Protein AF-A0A8T2JQ18-F1 (afdb_monomer)

Organism: NCBI:txid247094

Mean predicted aligned error: 12.42 Å

Sequence (116 aa):
MTTLSKGNSKALKVKREPGENGTSLTDEELVTMSVRELNQHLRGLSKEEIIQLKQRRRTLKNRGYAASCRVKRVTQKEELEKQKAELQQEVEKLASENASIRLELDSLRSKLWPIH

Structure (mmCIF, N/CA/C/O backbone):
data_AF-A0A8T2JQ18-F1
#
_entry.id   AF-A0A8T2JQ18-F1
#
loop_
_atom_site.group_PDB
_atom_site.id
_atom_site.type_symbol
_atom_site.label_atom_id
_atom_site.label_alt_id
_atom_site.label_comp_id
_atom_site.label_asym_id
_atom_s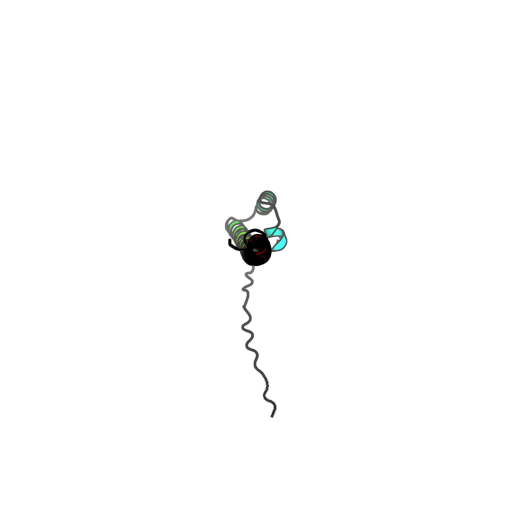ite.label_entity_id
_atom_site.label_seq_id
_atom_site.pdbx_PDB_ins_code
_atom_site.Cartn_x
_atom_site.Cartn_y
_atom_site.Cartn_z
_atom_site.occupancy
_atom_site.B_iso_or_equiv
_atom_site.auth_seq_id
_atom_site.auth_comp_id
_atom_site.auth_asym_id
_atom_site.auth_atom_id
_atom_site.pdbx_PDB_model_num
ATOM 1 N N . MET A 1 1 ? 7.881 -49.582 15.081 1.00 40.81 1 MET A N 1
ATOM 2 C CA . MET A 1 1 ? 7.750 -49.078 16.463 1.00 40.81 1 MET A CA 1
ATOM 3 C C . MET A 1 1 ? 7.057 -47.731 16.414 1.00 40.81 1 MET A C 1
ATOM 5 O O . MET A 1 1 ? 7.576 -46.801 15.817 1.00 40.81 1 MET A O 1
ATOM 9 N N . THR A 1 2 ? 5.852 -47.674 16.961 1.00 42.19 2 THR A N 1
ATOM 10 C CA . THR A 1 2 ? 5.057 -46.469 17.214 1.00 42.19 2 THR A CA 1
ATOM 11 C C . THR A 1 2 ? 5.593 -45.726 18.435 1.00 42.19 2 THR A C 1
ATOM 13 O O . THR A 1 2 ? 5.726 -46.341 19.491 1.00 42.19 2 THR A O 1
ATOM 16 N N . THR A 1 3 ? 5.800 -44.411 18.341 1.00 45.88 3 THR A N 1
ATOM 17 C CA . THR A 1 3 ? 5.835 -43.528 19.518 1.00 45.88 3 THR A CA 1
ATOM 18 C C . THR A 1 3 ? 4.987 -42.279 19.273 1.00 45.88 3 THR A C 1
ATOM 20 O O . THR A 1 3 ? 5.110 -41.583 18.269 1.00 45.88 3 THR A O 1
ATOM 23 N N . LEU A 1 4 ? 4.052 -42.071 20.199 1.00 41.19 4 LEU A N 1
ATOM 24 C CA . LEU A 1 4 ? 3.052 -41.010 20.256 1.00 41.19 4 LEU A CA 1
ATOM 25 C C . LEU A 1 4 ? 3.599 -39.725 20.912 1.00 41.19 4 LEU A C 1
ATOM 27 O O . LEU A 1 4 ? 4.344 -39.792 21.881 1.00 41.19 4 LEU A O 1
ATOM 31 N N . SER A 1 5 ? 3.047 -38.593 20.457 1.00 39.47 5 SER A N 1
ATOM 32 C CA . SER A 1 5 ? 2.480 -37.470 21.236 1.00 39.47 5 SER A CA 1
ATOM 33 C C . SER A 1 5 ? 3.318 -36.745 22.306 1.00 39.47 5 SER A C 1
ATOM 35 O O . SER A 1 5 ? 3.566 -37.266 23.390 1.00 39.47 5 SER A O 1
ATOM 37 N N . LYS A 1 6 ? 3.505 -35.430 22.103 1.00 37.56 6 LYS A N 1
ATOM 38 C CA . LYS A 1 6 ? 2.851 -34.415 22.957 1.00 37.56 6 LYS A CA 1
ATOM 39 C C . LYS A 1 6 ? 2.911 -33.027 22.318 1.00 37.56 6 LYS A C 1
ATOM 41 O O . LYS A 1 6 ? 3.962 -32.399 22.239 1.00 37.56 6 LYS A O 1
ATOM 46 N N . GLY A 1 7 ? 1.749 -32.555 21.868 1.00 40.09 7 GLY A N 1
ATOM 47 C CA . GLY A 1 7 ? 1.538 -31.161 21.501 1.00 40.09 7 GLY A CA 1
ATOM 48 C C . GLY A 1 7 ? 1.683 -30.269 22.729 1.00 40.09 7 GLY A C 1
ATOM 49 O O . GLY A 1 7 ? 1.075 -30.530 23.765 1.00 40.09 7 GLY A O 1
ATOM 50 N N . ASN A 1 8 ? 2.482 -29.213 22.607 1.00 39.19 8 ASN A N 1
ATOM 51 C CA . ASN A 1 8 ? 2.593 -28.183 23.630 1.00 39.19 8 ASN A CA 1
ATOM 52 C C . ASN A 1 8 ? 1.879 -26.923 23.135 1.00 39.19 8 ASN A C 1
ATOM 54 O O . ASN A 1 8 ? 2.488 -25.929 22.741 1.00 39.19 8 ASN A O 1
ATOM 58 N N . SER A 1 9 ? 0.551 -26.998 23.125 1.00 43.00 9 SER A N 1
ATOM 59 C CA . SER A 1 9 ? -0.337 -25.864 22.902 1.00 43.00 9 SER A CA 1
ATOM 60 C C . SER A 1 9 ? -0.224 -24.935 24.110 1.00 43.00 9 SER A C 1
ATOM 62 O O . SER A 1 9 ? -0.983 -25.055 25.070 1.00 43.00 9 SER A O 1
ATOM 64 N N . LYS A 1 10 ? 0.741 -24.006 24.099 1.00 45.41 10 LYS A N 1
ATOM 65 C CA . LYS A 1 10 ? 0.708 -22.849 25.002 1.00 45.41 10 LYS A CA 1
ATOM 66 C C . LYS A 1 10 ? -0.502 -22.001 24.612 1.00 45.41 10 LYS A C 1
ATOM 68 O O . LYS A 1 10 ? -0.405 -21.081 23.806 1.00 45.41 10 LYS A O 1
ATOM 73 N N . ALA A 1 11 ? -1.656 -22.371 25.160 1.00 46.41 11 ALA A N 1
ATOM 74 C CA . ALA A 1 11 ? -2.877 -21.600 25.108 1.00 46.41 11 ALA A CA 1
ATOM 75 C C . ALA A 1 11 ? -2.577 -20.226 25.714 1.00 46.41 11 ALA A C 1
ATOM 77 O O . ALA A 1 11 ? -2.362 -20.091 26.920 1.00 46.41 11 ALA A O 1
ATOM 78 N N . LEU A 1 12 ? -2.511 -19.212 24.852 1.00 45.62 12 LEU A N 1
ATOM 79 C CA . LEU A 1 12 ? -2.553 -17.814 25.250 1.00 45.62 12 LEU A CA 1
ATOM 80 C C . LEU A 1 12 ? -3.853 -17.615 26.025 1.00 45.62 12 LEU A C 1
ATOM 82 O O . LEU A 1 12 ? -4.937 -17.527 25.452 1.00 45.62 12 LEU A O 1
ATOM 86 N N . LYS A 1 13 ? -3.738 -17.613 27.353 1.00 42.22 13 LYS A N 1
ATOM 87 C CA . LYS A 1 13 ? -4.838 -17.342 28.266 1.00 42.22 13 LYS A CA 1
ATOM 88 C C . LYS A 1 13 ? -5.187 -15.865 28.122 1.00 42.22 13 LYS A C 1
ATOM 90 O O . LYS A 1 13 ? -4.611 -15.008 28.784 1.00 42.22 13 LYS A O 1
ATOM 95 N N . VAL A 1 14 ? -6.097 -15.572 27.196 1.00 48.59 14 VAL A N 1
ATOM 96 C CA . VAL A 1 14 ? -6.754 -14.271 27.098 1.00 48.59 14 VAL A CA 1
ATOM 97 C C . VAL A 1 14 ? -7.524 -14.090 28.402 1.00 48.59 14 VAL A C 1
ATOM 99 O O . VAL A 1 14 ? -8.548 -14.735 28.623 1.00 48.59 14 VAL A O 1
ATOM 102 N N . LYS A 1 15 ? -6.985 -13.259 29.298 1.00 45.88 15 LYS A N 1
ATOM 103 C CA . LYS A 1 15 ? -7.713 -12.734 30.453 1.00 45.88 15 LYS A CA 1
ATOM 104 C C . LYS A 1 15 ? -8.995 -12.079 29.935 1.00 45.88 15 LYS A C 1
ATOM 106 O O . LYS A 1 15 ? -8.932 -11.042 29.280 1.00 45.88 15 LYS A O 1
ATOM 111 N N . ARG A 1 16 ? -10.142 -12.704 30.194 1.00 53.31 16 ARG A N 1
ATOM 112 C CA . ARG A 1 16 ? -11.438 -12.025 30.161 1.00 53.31 16 ARG A CA 1
ATOM 113 C C . ARG A 1 16 ? -11.628 -11.398 31.535 1.00 53.31 16 ARG A C 1
ATOM 115 O O . ARG A 1 16 ? -11.736 -12.121 32.520 1.00 53.31 16 ARG A O 1
ATOM 122 N N . GLU A 1 17 ? -11.575 -10.075 31.578 1.00 43.41 17 GL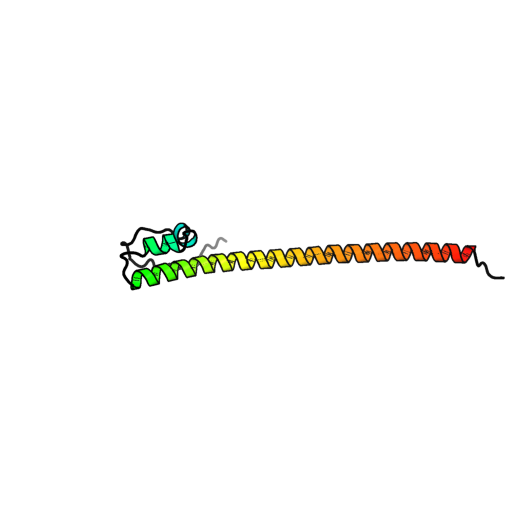U A N 1
ATOM 123 C CA . GLU A 1 17 ? -11.909 -9.284 32.762 1.00 43.41 17 GLU A CA 1
ATOM 124 C C . GLU A 1 17 ? -13.443 -9.086 32.812 1.00 43.41 17 GLU A C 1
ATOM 126 O O . GLU A 1 17 ? -14.063 -8.953 31.749 1.00 43.41 17 GLU A O 1
ATOM 131 N N . PRO A 1 18 ? -14.067 -9.112 34.005 1.00 50.00 18 PRO A N 1
ATOM 132 C CA . PRO A 1 18 ? -15.511 -9.003 34.173 1.00 50.00 18 PRO A CA 1
ATOM 133 C C . PRO A 1 18 ? -15.937 -7.529 34.146 1.00 50.00 18 PRO A C 1
ATOM 135 O O . PRO A 1 18 ? -15.406 -6.703 34.884 1.00 50.00 18 PRO A O 1
ATOM 138 N N . GLY A 1 19 ? -16.894 -7.203 33.282 1.00 44.28 19 GLY A N 1
ATOM 139 C CA . GLY A 1 19 ? -17.383 -5.840 33.070 1.00 44.28 19 GLY A CA 1
ATOM 140 C C . GLY A 1 19 ? -18.629 -5.835 32.192 1.00 44.28 19 GLY A C 1
ATOM 141 O O . GLY A 1 19 ? -18.661 -5.199 31.144 1.00 44.28 19 GLY A O 1
ATOM 142 N N . GLU A 1 20 ? -19.633 -6.620 32.578 1.00 46.19 20 GLU A N 1
ATOM 143 C CA . GLU A 1 20 ? -20.994 -6.499 32.057 1.00 46.19 20 GLU A CA 1
ATOM 144 C C . GLU A 1 20 ? -21.629 -5.270 32.709 1.00 46.19 20 GLU A C 1
ATOM 146 O O . GLU A 1 20 ? -22.100 -5.371 33.832 1.00 46.19 20 GLU A O 1
ATOM 151 N N . ASN A 1 21 ? -21.542 -4.102 32.064 1.00 45.84 21 ASN A N 1
ATOM 152 C CA . ASN A 1 21 ? -22.521 -3.005 32.133 1.00 45.84 21 ASN A CA 1
ATOM 153 C C . ASN A 1 21 ? -22.032 -1.838 31.266 1.00 45.84 21 ASN A C 1
ATOM 155 O O . ASN A 1 21 ? -21.310 -0.957 31.706 1.00 45.84 21 ASN A O 1
ATOM 159 N N . GLY A 1 22 ? -22.422 -1.863 29.994 1.00 46.41 22 GLY A N 1
ATOM 160 C CA . GLY A 1 22 ? -22.105 -0.830 29.015 1.00 46.41 22 GLY A CA 1
ATOM 161 C C . GLY A 1 22 ? -22.181 -1.434 27.626 1.00 46.41 22 GLY A C 1
ATOM 162 O O . GLY A 1 22 ? -21.142 -1.760 27.072 1.00 46.41 22 GLY A O 1
ATOM 163 N N . THR A 1 23 ? -23.410 -1.687 27.149 1.00 51.22 23 THR A N 1
ATOM 164 C CA . THR A 1 23 ? -23.789 -2.153 25.793 1.00 51.22 23 THR A CA 1
ATOM 165 C C . THR A 1 23 ? -22.680 -2.884 25.039 1.00 51.22 23 THR A C 1
ATOM 167 O O . THR A 1 23 ? -21.779 -2.226 24.531 1.00 51.22 23 THR A O 1
ATOM 170 N N . SER A 1 24 ? -22.778 -4.212 24.947 1.00 68.06 24 SER A N 1
ATOM 171 C CA . SER A 1 24 ? -21.862 -5.182 24.323 1.00 68.06 24 SER A CA 1
ATOM 172 C C . SER A 1 24 ? -21.338 -4.795 22.926 1.00 68.06 24 SER A C 1
ATOM 174 O O . SER A 1 24 ? -21.649 -5.441 21.933 1.00 68.06 24 SER A O 1
ATOM 176 N N . LEU A 1 25 ? -20.530 -3.742 22.837 1.00 82.25 25 LEU A N 1
ATOM 177 C CA . LEU A 1 25 ? -19.975 -3.218 21.600 1.00 82.25 25 LEU A CA 1
ATOM 178 C C . LEU A 1 25 ? -18.942 -4.207 21.083 1.00 82.25 25 LEU A C 1
ATOM 180 O O . LEU A 1 25 ? -17.934 -4.509 21.750 1.00 82.25 25 LEU A O 1
ATOM 184 N N . THR A 1 26 ? -19.199 -4.716 19.885 1.00 91.88 26 THR A N 1
ATOM 185 C CA . THR A 1 26 ? -18.268 -5.607 19.208 1.00 91.88 26 THR A CA 1
ATOM 186 C C . THR A 1 26 ? -17.017 -4.837 18.784 1.00 91.88 26 THR A C 1
ATOM 188 O O . THR A 1 26 ? -17.017 -3.612 18.632 1.00 91.88 26 THR A O 1
ATOM 191 N N . ASP A 1 27 ? -15.906 -5.557 18.610 1.00 93.12 27 ASP A N 1
ATOM 192 C CA . ASP A 1 27 ? -14.663 -4.950 18.117 1.00 93.12 27 ASP A CA 1
ATOM 193 C C . ASP A 1 27 ? -14.860 -4.304 16.733 1.00 93.12 27 ASP A C 1
ATOM 195 O O . ASP A 1 27 ? -14.251 -3.273 16.440 1.00 93.12 27 ASP A O 1
ATOM 199 N N . GLU A 1 28 ? -15.719 -4.890 15.898 1.00 92.31 28 GLU A N 1
ATOM 200 C CA . GLU A 1 28 ? -16.003 -4.416 14.545 1.00 92.31 28 GLU A CA 1
ATOM 201 C C . GLU A 1 28 ? -16.789 -3.102 14.554 1.00 92.31 28 GLU A C 1
ATOM 203 O O . GLU A 1 28 ? -16.347 -2.119 13.951 1.00 92.31 28 GLU A O 1
ATOM 208 N N . GLU A 1 29 ? -17.877 -3.025 15.322 1.00 93.50 29 GLU A N 1
ATOM 209 C CA . GLU A 1 29 ? -18.645 -1.785 15.511 1.00 93.50 29 GLU A CA 1
ATOM 210 C C . GLU A 1 29 ? -17.767 -0.674 16.099 1.00 93.50 29 GLU A C 1
ATOM 212 O O . GLU A 1 29 ? -17.789 0.469 15.642 1.00 93.50 29 GLU A O 1
ATOM 217 N N . LEU A 1 30 ? -16.921 -1.006 17.081 1.00 94.62 30 LEU A N 1
ATOM 218 C CA . LEU A 1 30 ? -16.055 -0.037 17.751 1.00 94.62 30 LEU A CA 1
ATOM 219 C C . LEU A 1 30 ? -15.003 0.581 16.815 1.00 94.62 30 LEU A C 1
ATOM 221 O O . LEU A 1 30 ? -14.630 1.753 16.962 1.00 94.62 30 LEU A O 1
ATOM 225 N N . VAL A 1 31 ? -14.487 -0.184 15.853 1.00 95.12 31 VAL A N 1
ATOM 226 C CA . VAL A 1 31 ? -13.520 0.329 14.872 1.00 95.12 31 VAL A CA 1
ATOM 227 C C . VAL A 1 31 ? -14.212 1.191 13.822 1.00 95.12 31 VAL A C 1
ATOM 229 O O . VAL A 1 31 ? -13.690 2.276 13.515 1.00 95.12 31 VAL A O 1
ATOM 232 N N . THR A 1 32 ? -15.360 0.727 13.326 1.00 94.81 32 THR A N 1
ATOM 233 C CA . THR A 1 32 ? -16.091 1.284 12.177 1.00 94.81 32 THR A CA 1
ATOM 234 C C . THR A 1 32 ? -16.886 2.542 12.508 1.00 94.81 32 THR A C 1
ATOM 236 O O . THR A 1 32 ? -16.897 3.460 11.690 1.00 94.81 32 THR A O 1
ATOM 239 N N . MET A 1 33 ? -17.457 2.647 13.712 1.00 94.75 33 MET A N 1
ATOM 240 C CA . MET A 1 33 ? -18.248 3.813 14.121 1.00 94.75 33 MET A CA 1
ATOM 241 C C . MET A 1 33 ? -17.478 5.127 13.952 1.00 94.75 33 MET A C 1
ATOM 243 O O . MET A 1 33 ? -16.275 5.218 14.190 1.00 94.75 33 MET A O 1
ATOM 247 N N . SER A 1 34 ? -18.149 6.209 13.610 1.00 95.81 34 SER A N 1
ATOM 248 C CA . SER A 1 34 ? -17.555 7.542 13.585 1.00 95.81 34 SER A CA 1
ATOM 249 C C . SER A 1 34 ? -17.124 8.009 14.988 1.00 95.81 34 SER A C 1
ATOM 251 O O . SER A 1 34 ? -17.399 7.386 16.018 1.00 95.81 34 SER A O 1
ATOM 253 N N . VAL A 1 35 ? -16.399 9.129 15.057 1.00 94.94 35 VAL A N 1
ATOM 254 C CA . VAL A 1 35 ? -16.085 9.771 16.349 1.00 94.94 35 VAL A CA 1
ATOM 255 C C . VAL A 1 35 ? -17.361 10.306 17.008 1.00 94.94 35 VAL A C 1
ATOM 257 O O . VAL A 1 35 ? -17.485 10.258 18.228 1.00 94.94 35 VAL A O 1
ATOM 260 N N . ARG A 1 36 ? -18.324 10.779 16.206 1.00 96.38 36 ARG A N 1
ATOM 261 C CA . ARG A 1 36 ? -19.602 11.307 16.693 1.00 96.38 36 ARG A CA 1
ATOM 262 C C . ARG A 1 36 ? -20.442 10.215 17.354 1.00 96.38 36 ARG A C 1
ATOM 264 O O . ARG A 1 36 ? -20.917 10.424 18.465 1.00 96.38 36 ARG A O 1
ATOM 271 N N . GLU A 1 37 ? -20.571 9.062 16.705 1.00 94.50 37 GLU A N 1
ATOM 272 C CA . GLU A 1 37 ? -21.288 7.901 17.249 1.00 94.50 37 GLU A CA 1
ATOM 273 C C . GLU A 1 37 ? -20.600 7.367 18.504 1.00 94.50 37 GLU A C 1
ATOM 275 O O . GLU A 1 37 ? -21.263 7.172 19.520 1.00 94.50 37 GLU A O 1
ATOM 280 N N . LEU A 1 38 ? -19.264 7.249 18.493 1.00 94.19 38 LEU A N 1
ATOM 281 C CA . LEU A 1 38 ? -18.518 6.884 19.699 1.00 94.19 38 LEU A CA 1
ATOM 282 C C . LEU A 1 38 ? -18.838 7.841 20.848 1.00 94.19 38 LEU A C 1
ATOM 284 O O . LEU A 1 38 ? -19.186 7.395 21.932 1.00 94.19 38 LEU A O 1
ATOM 288 N N . ASN A 1 39 ? -18.763 9.152 20.619 1.00 94.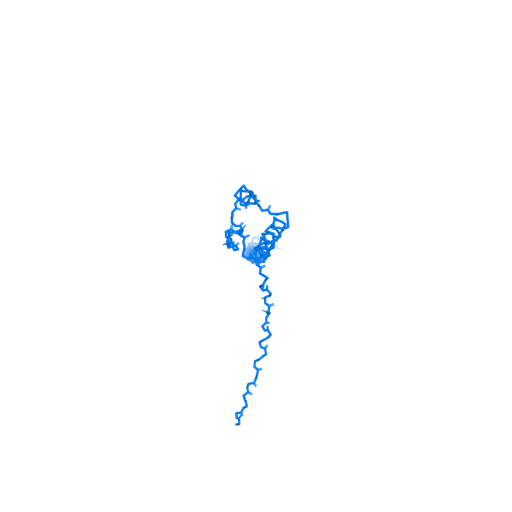44 39 ASN A N 1
ATOM 289 C CA . ASN A 1 39 ? -19.038 10.141 21.659 1.00 94.44 39 ASN A CA 1
ATOM 290 C C . ASN A 1 39 ? -20.478 10.073 22.185 1.00 94.44 39 ASN A C 1
ATOM 292 O O . ASN A 1 39 ? -20.696 10.392 23.350 1.00 94.44 39 ASN A O 1
ATOM 296 N N . GLN A 1 40 ? -21.443 9.647 21.366 1.00 93.69 40 GLN A N 1
ATOM 297 C CA . GLN A 1 40 ? -22.809 9.400 21.822 1.00 93.69 40 GLN A CA 1
ATOM 298 C C . GLN A 1 40 ? -22.876 8.187 22.761 1.00 93.69 40 GLN A C 1
ATOM 300 O O . GLN A 1 40 ? -23.492 8.293 23.818 1.00 93.69 40 GLN A O 1
ATOM 305 N N . HIS A 1 41 ? -22.192 7.089 22.425 1.00 90.44 41 HIS A N 1
ATOM 306 C CA . HIS A 1 41 ? -22.086 5.898 23.281 1.00 90.44 41 HIS A CA 1
ATOM 307 C C . HIS A 1 41 ? -21.307 6.139 24.581 1.00 90.44 41 HIS A C 1
ATOM 309 O O . HIS A 1 41 ? -21.524 5.441 25.562 1.00 90.44 41 HIS A O 1
ATOM 315 N N . LEU A 1 42 ? -20.408 7.127 24.607 1.00 92.94 42 LEU A N 1
ATOM 316 C CA . LEU A 1 42 ? -19.649 7.486 25.808 1.00 92.94 42 LEU A CA 1
ATOM 317 C C . LEU A 1 42 ? -20.470 8.289 26.835 1.00 92.94 42 LEU A C 1
ATOM 319 O O . LEU A 1 42 ? -20.002 8.487 27.956 1.00 92.94 42 LEU A O 1
ATOM 323 N N . ARG A 1 43 ? -21.657 8.801 26.476 1.00 93.62 43 ARG A N 1
ATOM 324 C CA . ARG A 1 43 ? -22.490 9.585 27.402 1.00 93.62 43 ARG A CA 1
ATOM 325 C C . ARG A 1 43 ? -23.011 8.693 28.528 1.00 93.62 43 ARG A C 1
ATOM 327 O O . ARG A 1 43 ? -23.582 7.643 28.267 1.00 93.62 43 ARG A O 1
ATOM 334 N N . GLY A 1 44 ? -22.865 9.150 29.770 1.00 90.00 44 GLY A N 1
ATOM 335 C CA . GLY A 1 44 ? -23.345 8.424 30.951 1.00 90.00 44 GLY A CA 1
ATOM 336 C C . GLY A 1 44 ? -22.398 7.337 31.465 1.00 90.00 44 GLY A C 1
ATOM 337 O O . GLY A 1 44 ? -22.682 6.767 32.512 1.00 90.00 44 GLY A O 1
ATOM 338 N N . LEU A 1 45 ? -21.272 7.088 30.784 1.00 92.75 45 LEU A N 1
ATOM 339 C CA . LEU A 1 45 ? -20.210 6.216 31.286 1.00 92.75 45 LEU A CA 1
ATOM 340 C C . LEU A 1 45 ? -19.297 6.955 32.272 1.00 92.75 45 LEU A C 1
ATOM 342 O O . LEU A 1 45 ? -19.100 8.172 32.181 1.00 92.75 45 LEU A O 1
ATOM 346 N N . SER A 1 46 ? -18.692 6.200 33.185 1.00 95.25 46 SER A N 1
ATOM 347 C CA . SER A 1 46 ? -17.639 6.692 34.071 1.00 95.25 46 SER A CA 1
ATOM 348 C C . SER A 1 46 ? -16.371 7.056 33.293 1.00 95.25 46 SER A C 1
ATOM 350 O O . SER A 1 46 ? -16.130 6.623 32.161 1.00 95.25 46 SER A O 1
ATOM 352 N N . LYS A 1 47 ? -15.509 7.863 33.916 1.00 95.25 47 LYS A N 1
ATOM 353 C CA . LYS A 1 47 ? -14.243 8.292 33.312 1.00 95.25 47 LYS A CA 1
ATOM 354 C C . LYS A 1 47 ? -13.356 7.094 32.960 1.00 95.25 47 LYS A C 1
ATOM 356 O O . LYS A 1 47 ? -12.740 7.076 31.894 1.00 95.25 47 LYS A O 1
ATOM 361 N N . GLU A 1 48 ? -13.312 6.100 33.836 1.00 94.75 48 GLU A N 1
ATOM 362 C CA . GLU A 1 48 ? -12.525 4.881 33.691 1.00 94.75 48 GLU A CA 1
ATOM 363 C C . GLU A 1 48 ? -13.015 4.046 32.500 1.00 94.75 48 GLU A C 1
ATOM 365 O O . GLU A 1 48 ? -12.205 3.652 31.657 1.00 94.75 48 GLU A O 1
ATOM 370 N N . GLU A 1 49 ? -14.329 3.857 32.356 1.00 91.62 49 GLU A N 1
ATOM 371 C CA . GLU A 1 49 ? -14.933 3.148 31.217 1.00 91.62 49 GLU A CA 1
ATOM 372 C C . GLU A 1 49 ? -14.660 3.865 29.890 1.00 91.62 49 GLU A C 1
ATOM 374 O O . GLU A 1 49 ? -14.293 3.234 28.895 1.00 91.62 49 GLU A O 1
ATOM 379 N N . ILE A 1 50 ? -14.753 5.200 29.874 1.00 94.00 50 ILE A N 1
ATOM 380 C CA . ILE A 1 50 ? -14.434 6.008 28.689 1.00 94.00 50 ILE A CA 1
ATOM 381 C C . ILE A 1 50 ? -12.976 5.795 28.260 1.00 94.00 50 ILE A C 1
ATOM 383 O O . ILE A 1 50 ? -12.693 5.641 27.065 1.00 94.00 50 ILE A O 1
ATOM 387 N N . ILE A 1 51 ? -12.038 5.797 29.213 1.00 95.62 51 ILE A N 1
ATOM 388 C CA . ILE A 1 51 ? -10.612 5.570 28.939 1.00 95.62 51 ILE A CA 1
ATOM 389 C C . ILE A 1 51 ? -10.401 4.161 28.380 1.00 95.62 51 ILE A C 1
ATOM 391 O O . ILE A 1 51 ? -9.737 4.009 27.350 1.00 95.62 51 ILE A O 1
ATOM 395 N N . GLN A 1 52 ? -10.998 3.142 29.004 1.00 94.00 52 GLN A N 1
ATOM 396 C CA . GLN A 1 52 ? -10.891 1.756 28.550 1.00 94.00 52 GLN A CA 1
ATOM 397 C C . GLN A 1 52 ? -11.443 1.574 27.131 1.00 94.00 52 GLN A C 1
ATOM 399 O O . GLN A 1 52 ? -10.772 0.972 26.287 1.00 94.00 52 GLN A O 1
ATOM 404 N N . LEU A 1 53 ? -12.610 2.148 26.817 1.00 93.94 53 LEU A N 1
ATOM 405 C CA . LEU A 1 53 ? -13.224 2.016 25.494 1.00 93.94 53 LEU A CA 1
ATOM 406 C C . LEU A 1 53 ? -12.400 2.723 24.408 1.00 93.94 53 LEU A C 1
ATOM 408 O O . LEU A 1 53 ? -12.164 2.163 23.332 1.00 93.94 53 LEU A O 1
ATOM 412 N N . LYS A 1 54 ? -11.877 3.922 24.698 1.00 95.38 54 LYS A N 1
ATOM 413 C CA . LYS A 1 54 ? -10.963 4.637 23.791 1.00 95.38 54 LYS A CA 1
ATOM 414 C C . LYS A 1 54 ? -9.662 3.865 23.572 1.00 95.38 54 LYS A C 1
ATOM 416 O O . LYS A 1 54 ? -9.197 3.773 22.432 1.00 95.38 54 LYS A O 1
ATOM 421 N N . GLN A 1 55 ? -9.098 3.274 24.624 1.00 96.56 55 GLN A N 1
ATOM 422 C CA . GLN A 1 55 ? -7.877 2.476 24.535 1.00 96.56 55 GLN A CA 1
ATOM 423 C C . GLN A 1 55 ? -8.094 1.187 23.730 1.00 96.56 55 GLN A C 1
ATOM 425 O O . GLN A 1 55 ? -7.276 0.856 22.862 1.00 96.56 55 GLN A O 1
ATOM 430 N N . ARG A 1 56 ? -9.216 0.488 23.951 1.00 95.38 56 ARG A N 1
ATOM 431 C CA . ARG A 1 56 ? -9.622 -0.680 23.151 1.00 95.38 56 ARG A CA 1
ATOM 432 C C . ARG A 1 56 ? -9.742 -0.291 21.681 1.00 95.38 56 ARG A C 1
ATOM 434 O O . ARG A 1 56 ? -9.087 -0.896 20.833 1.00 95.38 56 ARG A O 1
ATOM 441 N N . ARG A 1 57 ? -10.459 0.797 21.378 1.00 96.75 57 ARG A N 1
ATOM 442 C CA . ARG A 1 57 ? -10.600 1.313 20.010 1.00 96.75 57 ARG A CA 1
ATOM 443 C C . ARG A 1 57 ? -9.254 1.647 19.360 1.00 96.75 57 ARG A C 1
ATOM 445 O O . ARG A 1 57 ? -9.023 1.292 18.203 1.00 96.75 57 ARG A O 1
ATOM 452 N N . ARG A 1 58 ? -8.349 2.316 20.085 1.00 97.88 58 ARG A N 1
ATOM 453 C CA . ARG A 1 58 ? -7.000 2.653 19.597 1.00 97.88 58 ARG A CA 1
ATOM 454 C C . ARG A 1 58 ? -6.197 1.399 19.263 1.00 97.88 58 ARG A C 1
ATOM 456 O O . ARG A 1 58 ? -5.577 1.343 18.204 1.00 97.88 58 ARG A O 1
ATOM 463 N N . THR A 1 59 ? -6.241 0.400 20.137 1.00 97.56 59 THR A N 1
ATOM 464 C CA . THR A 1 59 ? -5.547 -0.882 19.953 1.00 97.56 59 THR A CA 1
ATOM 465 C C . THR A 1 59 ? -6.048 -1.608 18.706 1.00 97.56 59 THR A C 1
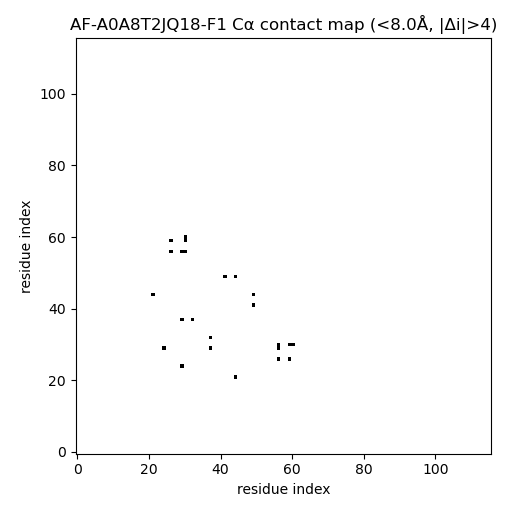ATOM 467 O O . THR A 1 59 ? -5.243 -2.068 17.895 1.00 97.56 59 THR A O 1
ATOM 470 N N . LEU A 1 60 ? -7.366 -1.647 18.501 1.00 96.81 60 LEU A N 1
ATOM 471 C CA . LEU A 1 60 ? -7.969 -2.275 17.326 1.00 96.81 60 LEU A CA 1
ATOM 472 C C . LEU A 1 60 ? -7.624 -1.534 16.026 1.00 96.81 60 LEU A C 1
ATOM 474 O O . LEU A 1 60 ? -7.212 -2.165 15.054 1.00 96.81 60 LEU A O 1
ATOM 478 N N . LYS A 1 61 ? -7.691 -0.195 16.011 1.00 97.44 61 LYS A N 1
ATOM 479 C CA . LYS A 1 61 ? -7.260 0.590 14.840 1.00 97.44 61 LYS A CA 1
ATOM 480 C C . LYS A 1 61 ? -5.782 0.381 14.520 1.00 97.44 61 LYS A C 1
ATOM 482 O O . LYS A 1 61 ? -5.438 0.169 13.363 1.00 97.44 61 LYS A O 1
ATOM 487 N N . ASN A 1 62 ? -4.916 0.366 15.533 1.00 97.44 62 ASN A N 1
ATOM 488 C CA . ASN A 1 62 ? -3.489 0.102 15.345 1.00 97.44 62 ASN A CA 1
ATOM 489 C C . ASN A 1 62 ? -3.222 -1.302 14.792 1.00 97.44 62 ASN A C 1
ATOM 491 O O . ASN A 1 62 ? -2.325 -1.466 13.966 1.00 97.44 62 ASN A O 1
ATOM 495 N N . ARG A 1 63 ? -4.017 -2.304 15.187 1.00 97.31 63 ARG A N 1
ATOM 496 C CA . ARG A 1 63 ? -3.973 -3.640 14.576 1.00 97.31 63 ARG A CA 1
ATOM 497 C C . ARG A 1 63 ? -4.286 -3.567 13.078 1.00 97.31 63 ARG A C 1
ATOM 499 O O . ARG A 1 63 ? -3.529 -4.123 12.285 1.00 97.31 63 ARG A O 1
ATOM 506 N N . GLY A 1 64 ? -5.338 -2.839 12.696 1.00 96.62 64 GLY A N 1
ATOM 507 C CA . GLY A 1 64 ? -5.679 -2.587 11.292 1.00 96.62 64 GLY A CA 1
ATOM 508 C C . GLY A 1 64 ? -4.548 -1.891 10.532 1.00 96.62 64 GLY A C 1
ATOM 509 O O . GLY A 1 64 ? -4.110 -2.378 9.493 1.00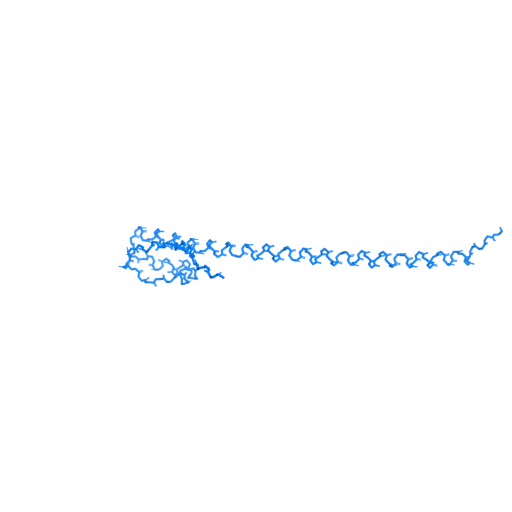 96.62 64 GLY A O 1
ATOM 510 N N . TYR A 1 65 ? -3.980 -0.824 11.098 1.00 97.94 65 TYR A N 1
ATOM 511 C CA . TYR A 1 65 ? -2.855 -0.110 10.488 1.00 97.94 65 TYR A CA 1
ATOM 512 C C . TYR A 1 65 ? -1.618 -0.992 10.301 1.00 97.94 65 TYR A C 1
ATOM 514 O O . TYR A 1 65 ? -0.951 -0.892 9.274 1.00 97.94 65 TYR A O 1
ATOM 522 N N . ALA A 1 66 ? -1.321 -1.893 11.241 1.00 98.19 66 ALA A N 1
ATOM 523 C CA . ALA A 1 66 ? -0.221 -2.841 11.092 1.00 98.19 66 ALA A CA 1
ATOM 524 C C . ALA A 1 66 ? -0.456 -3.826 9.934 1.00 98.19 66 ALA A C 1
ATOM 526 O O . ALA A 1 66 ? 0.489 -4.158 9.220 1.00 98.19 66 ALA A O 1
ATOM 527 N N . ALA A 1 67 ? -1.694 -4.287 9.730 1.00 97.62 67 ALA A N 1
ATOM 528 C CA . ALA A 1 67 ? -2.046 -5.130 8.588 1.00 97.62 67 ALA A CA 1
ATOM 529 C C . ALA A 1 67 ? -1.913 -4.355 7.266 1.00 97.62 67 ALA A C 1
ATOM 531 O O . ALA A 1 67 ? -1.184 -4.792 6.375 1.00 97.62 67 ALA A O 1
ATOM 532 N N . SER A 1 68 ? -2.509 -3.161 7.174 1.00 98.06 68 SER A N 1
ATOM 533 C CA . SER A 1 68 ? -2.409 -2.298 5.989 1.00 98.06 68 SER A CA 1
ATOM 534 C C . SER A 1 68 ? -0.964 -1.918 5.659 1.00 98.06 68 SER A C 1
ATOM 536 O O . SER A 1 68 ? -0.593 -1.881 4.491 1.00 98.06 68 SER A O 1
ATOM 538 N N . CYS A 1 69 ? -0.122 -1.681 6.670 1.00 98.50 69 CYS A N 1
ATOM 539 C CA . CYS A 1 69 ? 1.300 -1.395 6.481 1.00 98.50 69 CYS A CA 1
ATOM 540 C C . CYS A 1 69 ? 2.033 -2.570 5.816 1.00 98.50 69 CYS A C 1
ATOM 542 O O . CYS A 1 69 ? 2.790 -2.368 4.867 1.00 98.50 69 CYS A O 1
ATOM 544 N N . ARG A 1 70 ? 1.772 -3.810 6.257 1.00 98.56 70 ARG A N 1
ATOM 545 C CA . ARG A 1 70 ? 2.361 -5.006 5.633 1.00 98.56 70 ARG A CA 1
ATOM 546 C C . ARG A 1 70 ? 1.928 -5.145 4.177 1.00 98.56 70 ARG A C 1
ATOM 548 O O . ARG A 1 70 ? 2.795 -5.334 3.330 1.00 98.56 70 ARG A O 1
ATOM 555 N N . VAL A 1 71 ? 0.631 -4.999 3.897 1.00 98.44 71 VAL A N 1
ATOM 556 C CA . VAL A 1 71 ? 0.082 -5.074 2.530 1.00 98.44 71 VAL A CA 1
ATOM 557 C C . VAL A 1 71 ? 0.709 -4.006 1.640 1.00 98.44 71 VAL A C 1
ATOM 559 O O . VAL A 1 71 ? 1.243 -4.332 0.583 1.00 98.44 71 VAL A O 1
ATOM 562 N N . LYS A 1 72 ? 0.732 -2.747 2.098 1.00 98.50 72 LYS A N 1
ATOM 563 C CA . LYS A 1 72 ? 1.325 -1.633 1.351 1.00 98.50 72 LYS A CA 1
ATOM 564 C C . LYS A 1 72 ? 2.796 -1.888 1.032 1.00 98.50 72 LYS A C 1
ATOM 566 O O . LYS A 1 72 ? 3.217 -1.651 -0.091 1.00 98.50 72 LYS A O 1
ATOM 571 N N . ARG A 1 73 ? 3.565 -2.406 1.993 1.00 98.62 73 ARG A N 1
ATOM 572 C CA . ARG A 1 73 ? 4.987 -2.714 1.795 1.00 98.62 73 ARG A CA 1
ATOM 573 C C . ARG A 1 73 ? 5.208 -3.816 0.760 1.00 98.62 73 ARG A C 1
ATOM 575 O O . ARG A 1 73 ? 6.105 -3.684 -0.062 1.00 98.62 73 ARG A O 1
ATOM 582 N N . VAL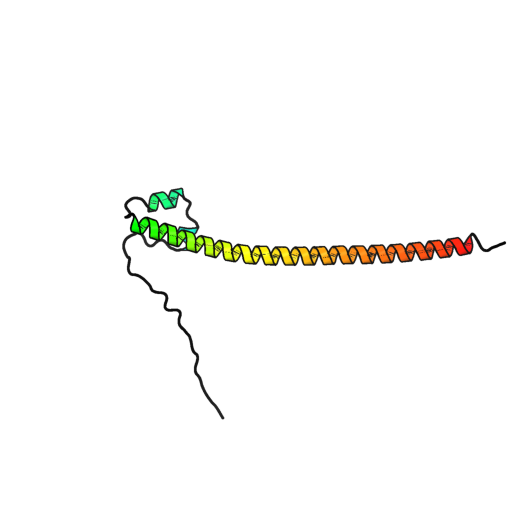 A 1 74 ? 4.423 -4.893 0.814 1.00 98.56 74 VAL A N 1
ATOM 583 C CA . VAL A 1 74 ? 4.521 -5.994 -0.162 1.00 98.56 74 VAL A CA 1
ATOM 584 C C . VAL A 1 74 ? 4.144 -5.495 -1.555 1.00 98.56 74 VAL A C 1
ATOM 586 O O . VAL A 1 74 ? 4.942 -5.633 -2.471 1.00 98.56 74 VAL A O 1
ATOM 589 N N . THR A 1 75 ? 3.018 -4.790 -1.670 1.00 98.44 75 THR A N 1
ATOM 590 C CA . THR A 1 75 ? 2.547 -4.223 -2.945 1.00 98.44 75 THR A CA 1
ATOM 591 C C . THR A 1 75 ? 3.584 -3.270 -3.550 1.00 98.44 75 THR A C 1
ATOM 593 O O . THR A 1 75 ? 3.876 -3.334 -4.735 1.00 98.44 75 THR A O 1
ATOM 596 N N . GLN A 1 76 ? 4.193 -2.399 -2.734 1.00 98.56 76 GLN A N 1
ATOM 597 C CA . GLN A 1 76 ? 5.246 -1.491 -3.204 1.00 98.56 76 GLN A CA 1
ATOM 598 C C . GLN A 1 76 ? 6.502 -2.232 -3.668 1.00 98.56 76 GLN A C 1
ATOM 600 O O . GLN A 1 76 ? 7.140 -1.801 -4.622 1.00 98.56 76 GLN A O 1
ATOM 605 N N . LYS A 1 77 ? 6.872 -3.330 -3.003 1.00 98.62 77 LYS A N 1
ATOM 606 C CA . LYS A 1 77 ? 8.008 -4.158 -3.418 1.00 98.62 77 LYS A CA 1
ATOM 607 C C . LYS A 1 77 ? 7.742 -4.815 -4.772 1.00 98.62 77 LYS A C 1
ATOM 609 O O . LYS A 1 77 ? 8.597 -4.740 -5.643 1.00 98.62 77 LYS A O 1
ATOM 614 N N . GLU A 1 78 ? 6.570 -5.421 -4.934 1.00 98.69 78 GLU A N 1
ATOM 615 C CA . GLU A 1 78 ? 6.158 -6.082 -6.178 1.00 98.69 78 GLU A CA 1
ATOM 616 C C . GLU A 1 78 ? 6.103 -5.092 -7.346 1.00 98.69 78 GLU A C 1
ATOM 618 O O . GLU A 1 78 ? 6.615 -5.378 -8.425 1.00 98.69 78 GLU A O 1
ATOM 623 N N . GLU A 1 79 ? 5.566 -3.893 -7.113 1.00 98.75 79 GLU A N 1
ATOM 624 C CA . GLU A 1 79 ? 5.529 -2.828 -8.116 1.00 98.75 79 GLU A CA 1
ATOM 625 C C . GLU A 1 79 ? 6.941 -2.390 -8.541 1.00 98.75 79 GLU A C 1
ATOM 627 O O . GLU A 1 79 ? 7.219 -2.258 -9.729 1.00 98.75 79 GLU A O 1
ATOM 632 N N . LEU A 1 80 ? 7.871 -2.235 -7.593 1.00 98.75 80 LEU A N 1
ATOM 633 C CA . LEU A 1 80 ? 9.270 -1.923 -7.912 1.00 98.75 80 LEU A CA 1
ATOM 634 C C . LEU A 1 80 ? 9.968 -3.062 -8.672 1.00 98.75 80 LEU A C 1
ATOM 636 O O . LEU A 1 80 ? 10.774 -2.803 -9.565 1.00 98.75 80 LEU A O 1
ATOM 640 N N . GLU A 1 81 ? 9.680 -4.320 -8.334 1.00 98.69 81 GLU A N 1
ATOM 641 C CA . GLU A 1 81 ? 10.221 -5.487 -9.043 1.00 98.69 81 GLU A CA 1
ATOM 642 C C . GLU A 1 81 ? 9.704 -5.554 -10.484 1.00 98.69 81 GLU A C 1
ATOM 644 O O . GLU A 1 81 ? 10.488 -5.806 -11.402 1.00 98.69 81 GLU A O 1
ATOM 649 N N . LYS A 1 82 ? 8.422 -5.241 -10.694 1.00 98.69 82 LYS A N 1
ATOM 650 C CA . LYS A 1 82 ? 7.819 -5.111 -12.022 1.00 98.69 82 LYS A CA 1
ATOM 651 C C . LYS A 1 82 ? 8.470 -3.987 -12.832 1.00 98.69 82 LYS A C 1
ATOM 653 O O . LYS A 1 82 ? 8.934 -4.243 -13.938 1.00 98.69 82 LYS A O 1
ATOM 658 N N . GLN A 1 83 ? 8.590 -2.786 -12.264 1.00 98.69 83 GLN A N 1
ATOM 659 C CA . GLN A 1 83 ? 9.238 -1.650 -12.935 1.00 98.69 83 GLN A CA 1
ATOM 660 C C . GLN A 1 83 ? 10.689 -1.959 -13.314 1.00 98.69 83 GLN A C 1
ATOM 662 O O . GLN A 1 83 ? 11.137 -1.627 -14.409 1.00 98.69 83 GLN A O 1
ATOM 667 N N . LYS A 1 84 ? 11.432 -2.643 -12.435 1.00 98.56 84 LYS A N 1
ATOM 668 C CA . LYS A 1 84 ? 12.792 -3.096 -12.744 1.00 9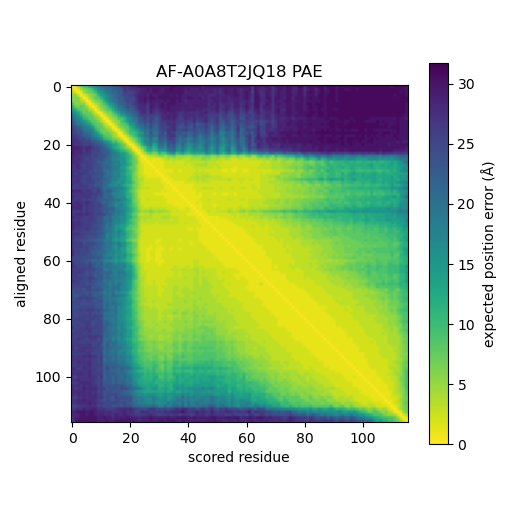8.56 84 LYS A CA 1
ATOM 669 C C . LYS A 1 84 ? 12.809 -4.055 -13.938 1.00 98.56 84 LYS A C 1
ATOM 671 O O . LYS A 1 84 ? 13.680 -3.920 -14.792 1.00 98.56 84 LYS A O 1
ATOM 676 N N . ALA A 1 85 ? 11.894 -5.023 -13.981 1.00 98.62 85 ALA A N 1
ATOM 677 C CA . ALA A 1 85 ? 11.818 -5.988 -15.075 1.00 98.62 85 ALA A CA 1
ATOM 678 C C . ALA A 1 85 ? 11.473 -5.312 -16.412 1.00 98.62 85 ALA A C 1
ATOM 680 O O . ALA A 1 85 ? 12.123 -5.589 -17.415 1.00 98.62 85 ALA A O 1
ATOM 681 N N . GLU A 1 86 ? 10.516 -4.382 -16.408 1.00 98.69 86 GLU A N 1
ATOM 682 C CA . GLU A 1 86 ? 10.135 -3.600 -17.591 1.00 98.69 86 GLU A CA 1
ATOM 683 C C . GLU A 1 86 ? 11.308 -2.761 -18.118 1.00 98.69 86 GLU A C 1
ATOM 685 O O . GLU A 1 86 ? 11.613 -2.791 -19.309 1.00 98.69 86 GLU A O 1
ATOM 690 N N . LEU A 1 87 ? 12.025 -2.067 -17.229 1.00 98.62 87 LEU A N 1
ATOM 691 C CA . LEU A 1 87 ? 13.206 -1.289 -17.610 1.00 98.62 87 LEU A CA 1
ATOM 692 C C . LEU A 1 87 ? 14.332 -2.173 -18.155 1.00 98.62 87 LEU A C 1
ATOM 694 O O . LEU A 1 87 ? 14.988 -1.798 -19.123 1.00 98.62 87 LEU A O 1
ATOM 698 N N . GLN A 1 88 ? 14.555 -3.343 -17.555 1.00 98.56 88 GLN A N 1
ATOM 699 C CA . GLN A 1 88 ? 15.562 -4.290 -18.029 1.00 98.56 88 GLN A CA 1
ATOM 700 C C . GLN A 1 88 ? 15.233 -4.791 -19.443 1.00 98.56 88 GLN A C 1
ATOM 702 O O . GLN A 1 88 ? 16.113 -4.824 -20.302 1.00 98.56 88 GLN A O 1
ATOM 707 N N . GLN A 1 89 ? 13.962 -5.106 -19.703 1.00 98.62 89 GLN A N 1
ATOM 708 C CA . GLN A 1 89 ? 13.495 -5.515 -21.025 1.00 98.62 89 GLN A CA 1
ATOM 709 C C . GLN A 1 89 ? 13.685 -4.403 -22.068 1.00 98.62 89 GLN A C 1
ATOM 711 O O . GLN A 1 89 ? 14.120 -4.679 -23.186 1.00 98.62 89 GLN A O 1
ATOM 716 N N . GLU A 1 90 ? 13.404 -3.146 -21.714 1.00 98.50 90 GLU A N 1
ATOM 717 C CA . GLU A 1 90 ? 13.598 -2.018 -22.632 1.00 98.50 90 GLU A CA 1
ATOM 718 C C . GLU A 1 90 ? 15.084 -1.791 -22.949 1.00 98.50 90 GLU A C 1
ATOM 720 O O . GLU A 1 90 ? 15.444 -1.563 -24.103 1.00 98.50 90 GLU A O 1
ATOM 725 N N . VAL A 1 91 ? 15.971 -1.928 -21.957 1.00 98.56 91 VAL A N 1
ATOM 726 C CA . VAL A 1 91 ? 17.426 -1.854 -22.177 1.00 98.56 91 VAL A CA 1
ATOM 727 C C . VAL A 1 91 ? 17.896 -2.942 -23.144 1.00 98.56 91 VAL A C 1
ATOM 729 O O . VAL A 1 91 ? 18.657 -2.652 -24.067 1.00 98.56 91 VAL A O 1
ATOM 732 N N . GLU A 1 92 ? 17.444 -4.182 -22.961 1.00 98.44 92 GLU A N 1
ATOM 733 C CA . GLU A 1 92 ? 17.811 -5.306 -23.832 1.00 98.44 92 GLU A CA 1
ATOM 734 C C . GLU A 1 92 ? 17.316 -5.108 -25.266 1.00 98.44 92 GLU A C 1
ATOM 736 O O . GLU A 1 92 ? 18.067 -5.318 -26.223 1.00 98.44 92 GLU A O 1
ATOM 741 N N . LYS A 1 93 ? 16.079 -4.631 -25.419 1.00 98.44 93 LYS A N 1
ATOM 742 C CA . LYS A 1 93 ? 15.502 -4.293 -26.719 1.00 98.44 93 LYS A CA 1
ATOM 743 C C . LYS A 1 93 ? 16.321 -3.211 -27.430 1.00 98.44 93 LYS A C 1
ATOM 745 O O . LYS A 1 93 ? 16.759 -3.428 -28.558 1.00 98.44 93 LYS A O 1
ATOM 750 N N . LEU A 1 94 ? 16.606 -2.095 -26.757 1.00 98.31 94 LEU A N 1
ATOM 751 C CA . LEU A 1 94 ? 17.402 -0.999 -27.322 1.00 98.31 94 LEU A CA 1
ATOM 752 C C . LEU A 1 94 ? 18.840 -1.424 -27.647 1.00 98.31 94 LEU A C 1
ATOM 754 O O . LEU A 1 94 ? 19.423 -0.941 -28.620 1.00 98.31 94 LEU A O 1
ATOM 758 N N . ALA A 1 95 ? 19.429 -2.322 -26.854 1.00 98.19 95 ALA A N 1
ATOM 759 C CA . ALA A 1 95 ? 20.746 -2.884 -27.135 1.00 98.19 95 ALA A CA 1
ATOM 760 C C . ALA A 1 95 ? 20.734 -3.745 -28.409 1.00 98.19 95 ALA A C 1
ATOM 762 O O . ALA A 1 95 ? 21.626 -3.603 -29.248 1.00 98.19 95 ALA A O 1
ATOM 763 N N . SER A 1 96 ? 19.707 -4.584 -28.587 1.00 98.06 96 SER A N 1
ATOM 764 C CA . SER A 1 96 ? 19.521 -5.388 -29.801 1.00 98.06 96 SER A CA 1
ATOM 765 C C . SER A 1 96 ? 19.303 -4.516 -31.040 1.00 98.06 96 SER A C 1
ATOM 767 O O . SER A 1 96 ? 19.922 -4.750 -32.078 1.00 98.06 96 SER A O 1
ATOM 769 N N . GLU A 1 97 ? 18.461 -3.486 -30.935 1.00 97.94 97 GLU A N 1
ATOM 770 C CA . GLU A 1 97 ? 18.215 -2.530 -32.021 1.00 97.94 97 GLU A CA 1
ATOM 771 C C . GLU A 1 97 ? 19.502 -1.786 -32.406 1.00 97.94 97 GLU A C 1
ATOM 773 O O . GLU A 1 97 ? 19.857 -1.724 -33.584 1.00 97.94 97 GLU A O 1
ATOM 778 N N . ASN A 1 98 ? 20.271 -1.306 -31.421 1.00 97.94 98 ASN A N 1
ATOM 779 C CA . ASN A 1 98 ? 21.572 -0.678 -31.666 1.00 97.94 98 ASN A CA 1
ATOM 780 C C . ASN A 1 98 ? 22.562 -1.614 -32.365 1.00 97.94 98 ASN A C 1
ATOM 782 O O . ASN A 1 98 ? 23.294 -1.179 -33.254 1.00 97.94 98 ASN A O 1
ATOM 786 N N . ALA A 1 99 ? 22.621 -2.884 -31.956 1.00 97.69 99 ALA A N 1
ATOM 787 C CA . ALA A 1 99 ? 23.496 -3.866 -32.585 1.0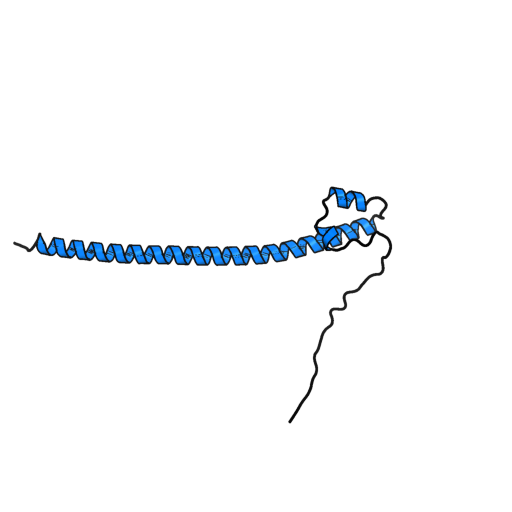0 97.69 99 ALA A CA 1
ATOM 788 C C . ALA A 1 99 ? 23.111 -4.094 -34.056 1.00 97.69 99 ALA A C 1
ATOM 790 O O . ALA A 1 99 ? 23.990 -4.090 -34.916 1.00 97.69 99 ALA A O 1
ATOM 791 N N . SER A 1 100 ? 21.811 -4.208 -34.355 1.00 97.44 100 SER A N 1
ATOM 792 C CA . SER A 1 100 ? 21.310 -4.344 -35.730 1.00 97.44 100 SER A CA 1
ATOM 793 C C . SER A 1 100 ? 21.688 -3.140 -36.592 1.00 97.44 100 SER A C 1
ATOM 795 O O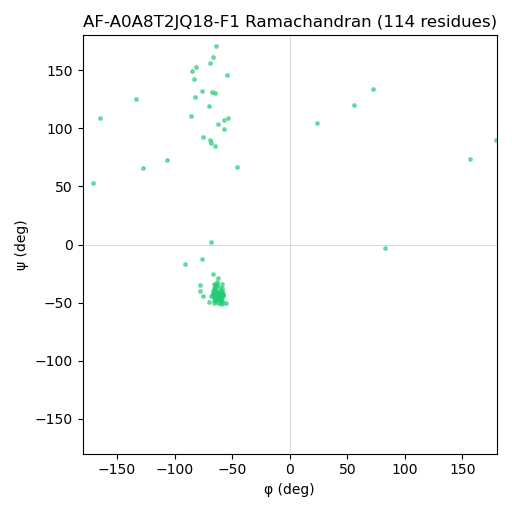 . SER A 1 100 ? 22.268 -3.301 -37.663 1.00 97.44 100 SER A O 1
ATOM 797 N N . ILE A 1 101 ? 21.449 -1.924 -36.090 1.00 96.38 101 ILE A N 1
ATOM 798 C CA . ILE A 1 101 ? 21.772 -0.681 -36.807 1.00 96.38 101 ILE A CA 1
ATOM 799 C C . ILE A 1 101 ? 23.277 -0.575 -37.079 1.00 96.38 101 ILE A C 1
ATOM 801 O O . ILE A 1 101 ? 23.686 -0.167 -38.165 1.00 96.38 101 ILE A O 1
ATOM 805 N N . ARG A 1 102 ? 24.125 -0.960 -36.116 1.00 95.88 102 ARG A N 1
ATOM 806 C CA . ARG A 1 102 ? 25.586 -0.972 -36.301 1.00 95.88 102 ARG A CA 1
ATOM 807 C C . ARG A 1 102 ? 26.011 -1.930 -37.411 1.00 95.88 102 ARG A C 1
ATOM 809 O O . ARG A 1 102 ? 26.818 -1.542 -38.249 1.00 95.88 102 ARG A O 1
ATOM 816 N N . LEU A 1 103 ? 25.436 -3.133 -37.455 1.00 95.56 103 LEU A N 1
ATOM 817 C CA . LEU A 1 103 ? 25.713 -4.106 -38.517 1.00 95.56 103 LEU A CA 1
ATOM 818 C C . LEU A 1 103 ? 25.275 -3.595 -39.896 1.00 95.56 103 LEU A C 1
ATOM 820 O O . LEU A 1 103 ? 26.005 -3.753 -40.876 1.00 95.56 103 LEU A O 1
ATOM 824 N N . GLU A 1 104 ? 24.107 -2.957 -39.981 1.00 94.50 104 GLU A N 1
ATOM 825 C CA . GLU A 1 104 ? 23.632 -2.329 -41.217 1.00 94.50 104 GLU A CA 1
ATOM 826 C C . GLU A 1 104 ? 24.569 -1.206 -41.677 1.00 94.50 104 GLU A C 1
ATOM 828 O O . GLU A 1 104 ? 24.943 -1.151 -42.852 1.00 94.50 104 GLU A O 1
ATOM 833 N N . LEU A 1 105 ? 25.010 -0.351 -40.749 1.00 94.38 105 LEU A N 1
ATOM 834 C CA . LEU A 1 105 ? 25.948 0.736 -41.023 1.00 94.38 105 LEU A CA 1
ATOM 835 C C . LEU A 1 105 ? 27.295 0.202 -41.522 1.00 94.38 105 LEU A C 1
ATOM 837 O O . LEU A 1 105 ? 27.807 0.694 -42.530 1.00 94.38 105 LEU A O 1
ATOM 841 N N . ASP A 1 106 ? 27.843 -0.825 -40.874 1.00 93.19 106 ASP A N 1
ATOM 842 C CA . ASP A 1 106 ? 29.099 -1.459 -41.283 1.00 93.19 106 ASP A CA 1
ATOM 843 C C . ASP A 1 106 ? 28.979 -2.104 -42.675 1.00 93.19 106 ASP A C 1
ATOM 845 O O . ASP A 1 106 ? 29.867 -1.939 -43.518 1.00 93.19 106 ASP A O 1
ATOM 849 N N . SER A 1 107 ? 27.851 -2.764 -42.968 1.00 92.44 107 SER A N 1
ATOM 850 C CA . SER A 1 107 ? 27.570 -3.329 -44.296 1.00 92.44 107 SER A CA 1
ATOM 851 C C . SER A 1 107 ? 27.527 -2.252 -45.383 1.00 92.44 107 SER A C 1
ATOM 853 O O . SER A 1 107 ? 28.126 -2.413 -46.450 1.00 92.44 107 SER A O 1
ATOM 855 N N . LEU A 1 108 ? 26.837 -1.137 -45.125 1.00 90.12 108 LEU A N 1
ATOM 856 C CA . LEU A 1 108 ? 26.748 -0.015 -46.061 1.00 90.12 108 LEU A CA 1
ATOM 857 C C . LEU A 1 108 ? 28.106 0.659 -46.262 1.00 90.12 108 LEU A C 1
ATOM 859 O O . LEU A 1 108 ? 28.490 0.933 -47.400 1.00 90.12 108 LEU A O 1
ATOM 863 N N . ARG A 1 109 ? 28.866 0.865 -45.182 1.00 89.38 109 ARG A N 1
ATOM 864 C CA . ARG A 1 109 ? 30.217 1.431 -45.237 1.00 89.38 109 ARG A CA 1
ATOM 865 C C . ARG A 1 109 ? 31.153 0.564 -46.074 1.00 89.38 109 ARG A C 1
ATOM 867 O O . ARG A 1 109 ? 31.872 1.102 -46.909 1.00 89.38 109 ARG A O 1
ATOM 874 N N . SER A 1 110 ? 31.104 -0.758 -45.905 1.00 88.06 110 SER A N 1
ATOM 875 C CA . SER A 1 110 ? 31.912 -1.687 -46.702 1.00 88.06 110 SER A CA 1
ATOM 876 C C . SER A 1 110 ? 31.570 -1.646 -48.196 1.00 88.06 110 SER A C 1
ATOM 878 O O . SER A 1 110 ? 32.454 -1.866 -49.018 1.00 88.06 110 SER A O 1
ATOM 880 N N . LYS A 1 111 ? 30.308 -1.378 -48.559 1.00 86.69 111 LYS A N 1
ATOM 881 C CA . LYS A 1 111 ? 29.865 -1.269 -49.961 1.00 86.69 111 LYS A CA 1
ATOM 882 C C . LYS A 1 111 ? 30.236 0.071 -50.598 1.00 86.69 111 LYS A C 1
ATOM 884 O O . LYS A 1 111 ? 30.587 0.106 -51.771 1.00 86.69 111 LYS A O 1
ATOM 889 N N . LEU A 1 112 ? 30.115 1.165 -49.845 1.00 83.19 112 LEU A N 1
ATOM 890 C CA . LEU A 1 112 ? 30.292 2.533 -50.349 1.00 83.19 112 LEU A CA 1
ATOM 891 C C . LEU A 1 112 ? 31.728 3.052 -50.233 1.00 83.19 112 LEU A C 1
ATOM 893 O O . LEU A 1 112 ? 32.077 4.013 -50.911 1.00 83.19 112 LEU A O 1
ATOM 897 N N . TRP A 1 113 ? 32.567 2.417 -49.412 1.00 73.38 113 TRP A N 1
ATOM 898 C CA . TRP A 1 113 ? 33.980 2.763 -49.275 1.00 73.38 113 TRP A CA 1
ATOM 899 C C . TRP A 1 113 ? 34.893 1.537 -49.458 1.00 73.38 113 TRP A C 1
ATOM 901 O O . TRP A 1 113 ? 35.566 1.138 -48.505 1.00 73.38 113 TRP A O 1
ATOM 911 N N . PRO A 1 114 ? 34.965 0.921 -50.657 1.00 66.19 114 PRO A N 1
ATOM 912 C CA . PRO A 1 114 ? 35.803 -0.261 -50.886 1.00 66.19 114 PRO A CA 1
ATOM 913 C C . PRO A 1 114 ? 37.321 -0.002 -50.840 1.00 66.19 114 PRO A C 1
ATOM 915 O O . PRO A 1 114 ? 38.078 -0.948 -51.007 1.00 66.19 114 PRO A O 1
ATOM 918 N N . ILE A 1 115 ? 37.757 1.235 -50.556 1.00 64.06 115 ILE A N 1
ATOM 919 C CA . ILE A 1 115 ? 39.138 1.742 -50.666 1.00 64.06 115 ILE A CA 1
ATOM 920 C C . ILE A 1 115 ? 39.560 1.934 -52.141 1.00 64.06 115 ILE A C 1
ATOM 922 O O . ILE A 1 115 ? 39.285 1.096 -52.996 1.00 64.06 115 ILE A O 1
ATOM 926 N N . HIS A 1 116 ? 40.177 3.091 -52.420 1.00 50.09 116 HIS A N 1
ATOM 927 C CA . HIS A 1 116 ? 40.973 3.366 -53.622 1.00 50.09 116 HIS A CA 1
ATOM 928 C C . HIS A 1 116 ? 42.328 2.667 -53.526 1.00 50.09 116 HIS A C 1
ATOM 930 O O . HIS A 1 116 ? 42.968 2.828 -52.462 1.00 50.09 116 HIS A O 1
#

Foldseek 3Di:
DDDDDDDPPPPPPPDDDDDPDQPPQDLVNLQPDDPVVLVVSCPPDDPVVNVVSVVSNVVSVVVVVVVVVVVVVVVVVVVVVVVVVVVVVVVVVVVVVVVVVVVVVVVVCCVVPVDD

Solvent-accessible surface area (backbone atoms only — not comparable to full-atom values): 7168 Å² total; per-residue (Å²): 137,90,82,82,88,81,86,83,79,80,71,80,77,76,82,79,79,92,76,95,81,75,75,92,72,48,76,65,57,56,57,67,49,52,74,67,57,48,57,59,71,47,61,92,57,54,74,67,56,48,51,51,53,53,49,53,35,51,54,53,47,49,51,51,51,54,52,52,49,52,51,52,53,52,53,53,49,52,51,53,54,49,53,50,51,54,52,51,52,50,51,52,50,54,50,52,52,51,51,53,53,50,53,52,50,52,53,50,46,56,70,76,57,75,72,135

Secondary structure (DSSP, 8-state):
---------------------STT--HHHHHHS-HHHHHHHTTT--HHHHHHHHHHHHHHHHHHHHHHHHHHHHHHHHHHHHHHHHHHHHHHHHHHHHHHHHHHHHHHHHHH----

InterPro domains:
  IPR004826 Basic leucine zipper domain, Maf-type [PF03131] (25-111)
  IPR004827 Basic-leucine zipper domain [PS50217] (52-112)
  IPR004827 Basic-leucine zipper domain [SM00338] (47-114)
  IPR008917 Transcription factor, Skn-1-like, DNA-binding domain superfamily [SSF47454] (25-65)
  IPR024874 Transcription factor Maf family [PTHR10129] (21-112)
  IPR046347 Basic-leucine zipper domain superfamily [SSF57959] (53-112)

Radius of gyration: 33.42 Å; Cα contacts (8 Å, |Δi|>4): 12; chains: 1; bounding box: 65×60×88 Å

pLDDT: mean 84.17, std 21.04, range [37.56, 98.75]

Nearest PDB structures (foldseek):
  7x5e-assembly2_E  TM=8.357E-01  e=2.585E-09  Homo sapiens
  8qbr-assembly1_A  TM=5.088E-01  e=7.470E+00  Nostoc punctiforme